Protein AF-A0A9N9HPM5-F1 (afdb_monomer_lite)

pLDDT: mean 76.27, std 15.27, range [35.72, 94.44]

Organism: NCBI:txid144530

Foldseek 3Di:
DDDPPPPQWDADPVRDIDGPVCVVVVVVVPPPDPVPDDDPDDDDDDPQVVDDPVSVVVVVVCVVDPVLCPDDDDDDDPDVPVQKDWDFDPDFAPWQPRDDDDFDADPVRHGDPQKDWDWAPTTSTTIMIGIDGHPDDDDDDPPPDPPDDD

Radius of gyration: 24.29 Å; chains: 1; bounding box: 48×62×65 Å

Secondary structure (DSSP, 8-state):
---TT-TTEEE-TTS-EEEGGGHHHHHTTS-SSGGG----------GGGGS-HHHHHHHHHHHH-GGG---------S-GGGSEEEEE-SS--S-S--------B-TT-PBPSSEEEEEEEEETTEEEEEEEETT----------SS---

Structure (mmCIF, N/CA/C/O backbone):
data_AF-A0A9N9HPM5-F1
#
_entry.id   AF-A0A9N9HPM5-F1
#
loop_
_atom_site.gr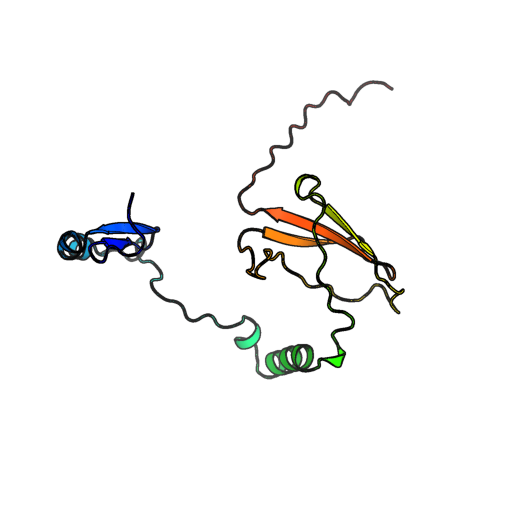oup_PDB
_atom_site.id
_atom_site.type_symbol
_atom_site.label_atom_id
_atom_site.label_alt_id
_atom_site.label_comp_id
_atom_site.label_asym_id
_atom_site.label_entity_id
_atom_site.label_seq_id
_atom_site.pdbx_PDB_ins_code
_atom_site.Cartn_x
_atom_site.Cartn_y
_atom_site.Cartn_z
_atom_site.occupancy
_atom_site.B_iso_or_equiv
_atom_site.auth_seq_id
_atom_site.auth_comp_id
_atom_site.auth_asym_id
_atom_site.auth_atom_id
_atom_site.pdbx_PDB_model_num
ATOM 1 N N . GLU A 1 1 ? 0.784 16.035 -32.872 1.00 49.12 1 GLU A N 1
ATOM 2 C CA . GLU A 1 1 ? -0.084 15.177 -32.039 1.00 49.12 1 GLU A CA 1
ATOM 3 C C . GLU A 1 1 ? 0.010 13.748 -32.533 1.00 49.12 1 GLU A C 1
ATOM 5 O O . GLU A 1 1 ? -0.306 13.498 -33.691 1.00 49.12 1 GLU A O 1
ATOM 10 N N . ILE A 1 2 ? 0.493 12.834 -31.693 1.00 50.97 2 ILE A N 1
ATOM 11 C CA . ILE A 1 2 ? 0.514 11.402 -32.005 1.00 50.97 2 ILE A CA 1
ATOM 12 C C . ILE A 1 2 ? -0.845 10.851 -31.591 1.00 50.97 2 ILE A C 1
ATOM 14 O O . ILE A 1 2 ? -1.247 10.991 -30.436 1.00 50.97 2 ILE A O 1
ATOM 18 N N . ARG A 1 3 ? -1.587 10.288 -32.545 1.00 49.53 3 ARG A N 1
ATOM 19 C CA . ARG A 1 3 ? -2.899 9.703 -32.263 1.00 49.53 3 ARG A CA 1
ATOM 20 C C . ARG A 1 3 ? -2.701 8.328 -31.611 1.00 49.53 3 ARG A C 1
ATOM 22 O O . ARG A 1 3 ? -1.862 7.571 -32.092 1.00 49.53 3 ARG A O 1
ATOM 29 N N . PRO A 1 4 ? -3.494 7.954 -30.592 1.00 48.44 4 PRO A N 1
ATOM 30 C CA . PRO A 1 4 ? -3.312 6.729 -29.795 1.00 48.44 4 PRO A CA 1
ATOM 31 C C . PRO A 1 4 ? -3.462 5.394 -30.563 1.00 48.44 4 PRO A C 1
ATOM 33 O O . PRO A 1 4 ? -3.369 4.328 -29.961 1.00 48.44 4 PRO A O 1
ATOM 36 N N . HIS A 1 5 ? -3.664 5.429 -31.884 1.00 54.94 5 HIS A N 1
ATOM 37 C CA . HIS A 1 5 ? -3.826 4.257 -32.752 1.00 54.94 5 HIS A CA 1
ATOM 38 C C . HIS A 1 5 ? -2.918 4.277 -33.992 1.00 54.94 5 HIS A C 1
ATOM 40 O O . HIS A 1 5 ? -3.135 3.496 -34.917 1.00 54.94 5 HIS A O 1
ATOM 46 N N . ASP A 1 6 ? -1.925 5.169 -34.050 1.00 65.94 6 ASP A N 1
ATOM 47 C CA . ASP A 1 6 ? -0.980 5.185 -35.165 1.00 65.94 6 ASP A CA 1
ATOM 48 C C . ASP A 1 6 ? 0.044 4.052 -35.010 1.00 65.94 6 ASP A C 1
ATOM 50 O O . ASP A 1 6 ? 1.014 4.154 -34.259 1.00 65.94 6 ASP A O 1
ATOM 54 N N . SER A 1 7 ? -0.178 2.953 -35.735 1.00 71.62 7 SER A N 1
ATOM 55 C CA . SER A 1 7 ? 0.713 1.790 -35.756 1.00 71.62 7 SER A CA 1
ATOM 56 C C . SER A 1 7 ? 2.076 2.074 -36.388 1.00 71.62 7 SER A C 1
ATOM 58 O O . SER A 1 7 ? 2.876 1.156 -36.496 1.00 71.62 7 SER A O 1
ATOM 60 N N . SER A 1 8 ? 2.345 3.300 -36.847 1.00 81.06 8 SER A N 1
ATOM 61 C CA . SER A 1 8 ? 3.633 3.700 -37.428 1.00 81.06 8 SER A CA 1
ATOM 62 C C . SER A 1 8 ? 4.684 4.044 -36.366 1.00 81.06 8 SER A C 1
ATOM 64 O O . SER A 1 8 ? 5.864 4.181 -36.703 1.00 81.06 8 SER A O 1
ATOM 66 N N . TYR A 1 9 ? 4.278 4.150 -35.095 1.00 80.25 9 TYR A N 1
ATOM 67 C CA . TYR A 1 9 ? 5.126 4.531 -33.967 1.00 80.25 9 TYR A CA 1
ATOM 68 C C . TYR A 1 9 ? 5.069 3.494 -32.836 1.00 80.25 9 TYR A C 1
ATOM 70 O O . TYR A 1 9 ? 4.030 2.899 -32.559 1.00 80.25 9 TYR A O 1
ATOM 78 N N . LEU A 1 10 ? 6.196 3.307 -32.151 1.00 80.19 10 LEU A N 1
ATOM 79 C CA . LEU A 1 10 ? 6.312 2.585 -30.884 1.00 80.19 10 LEU A CA 1
ATOM 80 C C . LEU A 1 10 ? 6.773 3.542 -29.784 1.00 80.19 10 LEU A C 1
ATOM 82 O O . LEU A 1 10 ? 7.289 4.620 -30.068 1.00 80.19 10 LEU A O 1
ATOM 86 N N . LEU A 1 11 ? 6.618 3.133 -28.527 1.00 77.12 11 LEU A N 1
ATOM 87 C CA . LEU A 1 11 ? 7.185 3.846 -27.386 1.00 77.12 11 LEU A CA 1
ATOM 88 C C . LEU A 1 11 ? 8.524 3.223 -26.987 1.00 77.12 11 LEU A C 1
ATOM 90 O O . LEU A 1 11 ? 8.654 2.000 -26.892 1.00 77.12 11 LEU A O 1
ATOM 94 N N . THR A 1 12 ? 9.514 4.072 -26.750 1.00 73.12 12 THR A N 1
ATOM 95 C CA . THR A 1 12 ? 10.801 3.715 -26.159 1.00 73.12 12 THR A CA 1
ATOM 96 C C . THR A 1 12 ? 10.663 3.525 -24.646 1.00 73.12 12 THR A C 1
ATOM 98 O O . THR A 1 12 ? 9.640 3.840 -24.037 1.00 73.12 12 THR A O 1
ATOM 101 N N . MET A 1 13 ? 11.712 3.000 -24.008 1.00 69.19 13 MET A N 1
ATOM 102 C CA . MET A 1 13 ? 11.720 2.702 -22.568 1.00 69.19 13 MET A CA 1
ATOM 103 C C . MET A 1 13 ? 11.587 3.941 -21.663 1.00 69.19 13 MET A C 1
ATOM 105 O O . MET A 1 13 ? 11.193 3.809 -20.508 1.00 69.19 13 MET A O 1
ATOM 109 N N . ASP A 1 14 ? 11.923 5.125 -22.168 1.00 71.19 14 ASP A N 1
ATOM 110 C CA . ASP A 1 14 ? 11.741 6.441 -21.541 1.00 71.19 14 ASP A CA 1
ATOM 111 C C . ASP A 1 14 ? 10.411 7.119 -21.929 1.00 71.19 14 ASP A C 1
ATOM 113 O O . ASP A 1 14 ? 10.166 8.262 -21.555 1.00 71.19 14 ASP A O 1
ATOM 117 N N . GLY A 1 15 ? 9.533 6.414 -22.653 1.00 72.75 15 GLY A N 1
ATOM 118 C CA . GLY A 1 15 ? 8.219 6.912 -23.066 1.00 72.75 15 GLY A CA 1
ATOM 119 C C . GLY A 1 15 ? 8.240 7.819 -24.300 1.00 72.75 15 GLY A C 1
ATOM 120 O O . GLY A 1 15 ? 7.202 8.368 -24.666 1.00 72.75 15 GLY A O 1
ATOM 121 N N . GLY A 1 16 ? 9.393 7.970 -24.956 1.00 80.38 16 GLY A N 1
ATOM 122 C CA . GLY A 1 16 ? 9.529 8.708 -26.208 1.00 80.38 16 GLY A CA 1
ATOM 123 C C . GLY A 1 16 ? 8.958 7.938 -27.409 1.00 80.38 16 GLY A C 1
ATOM 124 O O . GLY A 1 16 ? 9.013 6.711 -27.453 1.00 80.38 16 GLY A O 1
ATOM 125 N N . PRO A 1 17 ? 8.394 8.613 -28.418 1.00 82.25 17 PRO A N 1
ATOM 126 C CA . PRO A 1 17 ? 7.926 7.946 -29.626 1.00 82.25 17 PRO A CA 1
ATOM 127 C C . PRO A 1 17 ? 9.091 7.635 -30.579 1.00 82.25 17 PRO A C 1
ATOM 129 O O . PRO A 1 17 ? 9.939 8.488 -30.840 1.00 82.25 17 PRO A O 1
ATOM 132 N N . ILE A 1 18 ? 9.100 6.438 -31.164 1.00 81.50 18 ILE A N 1
ATOM 133 C CA . ILE A 1 18 ? 10.006 6.043 -32.246 1.00 81.50 18 ILE A CA 1
ATOM 134 C C . ILE A 1 18 ? 9.219 5.512 -33.442 1.00 81.50 18 ILE A C 1
ATOM 136 O O . ILE A 1 18 ? 8.386 4.619 -33.314 1.00 81.50 18 ILE A O 1
ATOM 140 N N . GLU A 1 19 ? 9.503 6.038 -34.630 1.00 86.69 19 GLU A N 1
ATOM 141 C CA . GLU A 1 19 ? 8.944 5.512 -35.876 1.00 86.69 19 GLU A CA 1
ATOM 142 C C . GLU A 1 19 ? 9.465 4.105 -36.162 1.00 86.69 19 GLU A C 1
ATOM 144 O O . GLU A 1 19 ? 10.669 3.846 -36.063 1.00 86.69 19 GLU A O 1
ATOM 149 N N . ILE A 1 20 ? 8.587 3.211 -36.621 1.00 84.31 20 ILE A N 1
ATOM 150 C CA . ILE A 1 20 ? 8.949 1.823 -36.945 1.00 84.31 20 ILE A CA 1
ATOM 151 C C . ILE A 1 20 ? 10.115 1.754 -37.937 1.00 84.31 20 ILE A C 1
ATOM 153 O O . ILE A 1 20 ? 11.018 0.929 -37.788 1.00 84.31 20 ILE A O 1
ATOM 157 N N . ILE A 1 21 ? 10.156 2.662 -38.915 1.00 86.00 21 ILE A N 1
ATOM 158 C CA . ILE A 1 21 ? 11.231 2.718 -39.916 1.00 86.00 21 ILE A CA 1
ATOM 159 C C . ILE A 1 21 ? 12.605 3.064 -39.319 1.00 86.00 21 ILE A C 1
ATOM 161 O O . ILE A 1 21 ? 13.632 2.780 -39.936 1.00 86.00 21 ILE A O 1
ATOM 165 N N . GLN A 1 22 ? 12.649 3.660 -38.123 1.00 84.12 22 GLN A N 1
ATOM 166 C CA . GLN A 1 22 ? 13.889 3.990 -37.419 1.00 84.12 22 GLN A CA 1
ATOM 167 C C . GLN A 1 22 ? 14.341 2.870 -36.470 1.00 84.12 22 GLN A C 1
ATOM 169 O O . GLN A 1 22 ? 15.490 2.903 -36.026 1.00 84.12 22 GLN A O 1
ATOM 174 N N . ILE A 1 23 ? 13.515 1.842 -36.214 1.00 82.31 23 ILE A N 1
ATOM 175 C CA . ILE A 1 23 ? 13.870 0.704 -35.344 1.00 82.31 23 ILE A CA 1
ATOM 176 C C . ILE A 1 23 ? 15.186 0.038 -35.766 1.00 82.31 23 ILE A C 1
ATOM 178 O O . ILE A 1 23 ? 16.030 -0.163 -34.896 1.00 82.31 23 ILE A O 1
ATOM 182 N N . PRO A 1 24 ? 15.453 -0.262 -37.055 1.00 83.19 24 PRO A N 1
ATOM 183 C CA . PRO A 1 24 ? 16.717 -0.890 -37.440 1.00 83.19 24 PRO A CA 1
ATOM 184 C C . PRO A 1 24 ? 17.945 -0.026 -37.139 1.00 83.19 24 PRO A C 1
ATOM 186 O O . PRO A 1 24 ? 19.033 -0.561 -36.940 1.00 83.19 24 PRO A O 1
ATOM 189 N N . LYS A 1 25 ? 17.798 1.306 -37.121 1.00 82.69 25 LYS A N 1
ATOM 190 C CA . LYS A 1 25 ? 18.876 2.212 -36.709 1.00 82.69 25 LYS A CA 1
ATOM 191 C C . LYS A 1 25 ? 19.005 2.223 -35.194 1.00 82.69 25 LYS A C 1
ATOM 193 O O . LYS A 1 25 ? 20.108 2.054 -34.702 1.00 82.69 25 LYS A O 1
ATOM 198 N N . TRP A 1 26 ? 17.895 2.348 -34.474 1.00 75.94 26 TRP A N 1
ATOM 199 C CA . TRP A 1 26 ? 17.867 2.308 -33.013 1.00 75.94 26 TRP A CA 1
ATOM 200 C C . TRP A 1 26 ? 18.441 1.005 -32.446 1.00 75.94 26 TRP A C 1
ATOM 202 O O . TRP A 1 26 ? 19.239 1.047 -31.518 1.00 75.94 26 TRP A O 1
ATOM 212 N N . LEU A 1 27 ? 18.147 -0.142 -33.067 1.00 74.31 27 LEU A N 1
ATOM 213 C CA . LEU A 1 27 ? 18.660 -1.442 -32.634 1.00 74.31 27 LEU A CA 1
ATOM 214 C C . LEU A 1 27 ? 20.195 -1.537 -32.740 1.00 74.31 27 LEU A C 1
ATOM 216 O O . LEU A 1 27 ? 20.829 -2.256 -31.974 1.00 74.31 27 LEU A O 1
ATOM 220 N N . LYS A 1 28 ? 20.817 -0.783 -33.658 1.00 73.00 28 LYS A N 1
ATOM 221 C CA . LYS A 1 28 ? 22.286 -0.689 -33.758 1.00 73.00 28 LYS A CA 1
ATOM 222 C C . LYS A 1 28 ? 22.914 0.111 -32.616 1.00 73.00 28 LYS A C 1
ATOM 224 O O . LYS A 1 28 ? 24.117 0.006 -32.413 1.00 73.00 28 LYS A O 1
ATOM 229 N N . PHE A 1 29 ? 22.107 0.889 -31.899 1.00 67.94 29 PHE A N 1
ATOM 230 C CA . PHE A 1 29 ? 22.485 1.620 -30.694 1.00 67.94 29 PHE A CA 1
ATOM 231 C C . PHE A 1 29 ? 21.980 0.924 -29.425 1.00 67.94 29 PHE A C 1
ATOM 233 O O . PHE A 1 29 ? 21.953 1.552 -28.369 1.00 67.94 29 PHE A O 1
ATOM 240 N N . VAL A 1 30 ? 21.573 -0.357 -29.502 1.00 66.62 30 VAL A N 1
ATOM 241 C CA . VAL A 1 30 ? 21.336 -1.145 -28.287 1.00 66.62 30 VAL A CA 1
ATOM 242 C C . VAL A 1 30 ? 22.616 -1.091 -27.458 1.00 66.62 30 VAL A C 1
ATOM 244 O O . VAL A 1 30 ? 23.689 -1.385 -27.996 1.00 66.62 30 VAL A O 1
ATOM 247 N N . PRO A 1 31 ? 22.518 -0.698 -26.181 1.00 63.91 31 PRO A N 1
ATOM 248 C CA . PRO A 1 31 ? 23.688 -0.456 -25.370 1.00 63.91 31 PRO A CA 1
ATOM 249 C C . PRO A 1 31 ? 24.666 -1.623 -25.327 1.00 63.91 31 PRO A C 1
ATOM 251 O O . PRO A 1 31 ? 24.325 -2.725 -24.893 1.00 63.91 31 PRO A O 1
ATOM 254 N N . LEU A 1 32 ? 25.904 -1.362 -25.745 1.00 65.62 32 LEU A N 1
ATOM 255 C CA . LEU A 1 32 ? 27.005 -2.323 -25.653 1.00 65.62 32 LEU A CA 1
ATOM 256 C C . LEU A 1 32 ? 27.564 -2.417 -24.226 1.00 65.62 32 LEU A C 1
ATOM 258 O O . LEU A 1 32 ? 28.252 -3.383 -23.904 1.00 65.62 32 LEU A O 1
ATOM 262 N N . PHE A 1 33 ? 27.263 -1.429 -23.378 1.00 66.69 33 PHE A N 1
ATOM 263 C CA . PHE A 1 33 ? 27.747 -1.334 -22.006 1.00 66.69 33 PHE A CA 1
ATOM 264 C C . PHE A 1 33 ? 26.631 -1.633 -21.002 1.00 66.69 33 PHE A C 1
ATOM 266 O O . PHE A 1 33 ? 25.517 -1.123 -21.114 1.00 66.69 33 PHE A O 1
ATOM 273 N N . GLU A 1 34 ? 26.950 -2.429 -19.980 1.00 72.81 34 GLU A N 1
ATOM 274 C CA . GLU A 1 34 ? 26.004 -2.853 -18.935 1.00 72.81 34 GLU A CA 1
ATOM 275 C C . GLU A 1 34 ? 25.384 -1.672 -18.168 1.00 72.81 34 GLU A C 1
ATOM 277 O O . GLU A 1 34 ? 24.234 -1.742 -17.740 1.00 72.81 34 GLU A O 1
ATOM 282 N N . SER A 1 35 ? 26.105 -0.551 -18.049 1.00 73.31 35 SER A N 1
ATOM 283 C CA . SER A 1 35 ? 25.654 0.679 -17.374 1.00 73.31 35 SER A CA 1
ATOM 284 C C . SER A 1 35 ? 24.439 1.351 -18.018 1.00 73.31 35 SER A C 1
ATOM 286 O O . SER A 1 35 ? 23.820 2.229 -17.423 1.00 73.31 35 SER A O 1
ATOM 288 N N . GLU A 1 36 ? 24.107 0.968 -19.244 1.00 73.50 36 GLU A N 1
ATOM 289 C CA . GLU A 1 36 ? 23.007 1.520 -20.032 1.00 73.50 36 GLU A CA 1
ATOM 290 C C . GLU A 1 36 ? 21.834 0.528 -20.156 1.00 73.50 36 GLU A C 1
ATOM 292 O O . GLU A 1 36 ? 20.809 0.836 -20.774 1.00 73.50 36 GLU A O 1
ATOM 297 N N . TRP A 1 37 ? 21.957 -0.668 -19.565 1.00 79.75 37 TRP A N 1
ATOM 298 C CA . TRP A 1 37 ? 20.902 -1.676 -19.581 1.00 79.75 37 TRP A CA 1
ATOM 299 C C . TRP A 1 37 ? 19.704 -1.223 -18.749 1.00 79.75 37 TRP A C 1
ATOM 301 O O . TRP A 1 37 ? 19.831 -0.664 -17.659 1.00 79.75 37 TRP A O 1
ATOM 311 N N . ARG A 1 38 ? 18.501 -1.488 -19.266 1.00 72.88 38 ARG A N 1
ATOM 312 C CA . ARG A 1 38 ? 17.237 -1.145 -18.606 1.00 72.88 38 ARG A CA 1
ATOM 313 C C . ARG A 1 38 ? 16.343 -2.367 -18.475 1.00 72.88 38 ARG A C 1
ATOM 315 O O . ARG A 1 38 ? 16.348 -3.258 -19.321 1.00 72.88 38 ARG A O 1
ATOM 322 N N . VAL A 1 39 ? 15.534 -2.388 -17.419 1.00 75.75 39 VAL A N 1
ATOM 323 C CA . VAL A 1 39 ? 14.530 -3.435 -17.203 1.00 75.75 39 VAL A CA 1
ATOM 324 C C . VAL A 1 39 ? 13.409 -3.269 -18.227 1.00 75.75 39 VAL A C 1
ATOM 326 O O . VAL A 1 39 ? 12.599 -2.357 -18.113 1.00 75.75 39 VAL A O 1
ATOM 329 N N . ILE A 1 40 ? 13.349 -4.167 -19.210 1.00 73.81 40 ILE A N 1
ATOM 330 C CA . ILE A 1 40 ? 12.315 -4.169 -20.262 1.00 73.81 40 ILE A CA 1
ATOM 331 C C . ILE A 1 40 ? 11.044 -4.934 -19.867 1.00 73.81 40 ILE A C 1
ATOM 333 O O . ILE A 1 40 ? 9.987 -4.756 -20.464 1.00 73.81 40 ILE A O 1
ATOM 337 N N . LYS A 1 41 ? 11.140 -5.810 -18.860 1.00 76.12 41 LYS A N 1
ATOM 338 C CA . LYS A 1 41 ? 10.027 -6.603 -18.329 1.00 76.12 41 LYS A CA 1
ATOM 339 C C . LYS A 1 41 ? 10.350 -7.047 -16.906 1.00 76.12 41 LYS A C 1
ATOM 341 O O . LYS A 1 41 ? 11.477 -7.448 -16.632 1.00 76.12 41 LYS A O 1
ATOM 346 N N . ARG A 1 42 ? 9.357 -7.024 -16.015 1.00 78.94 42 ARG A N 1
ATOM 347 C CA . ARG A 1 42 ? 9.475 -7.551 -14.648 1.00 78.94 42 ARG A CA 1
ATOM 348 C C . ARG A 1 42 ? 8.297 -8.451 -14.301 1.00 78.94 42 ARG A C 1
ATOM 350 O O . ARG A 1 42 ? 7.175 -8.184 -14.725 1.00 78.94 42 ARG A O 1
ATOM 357 N N . VAL A 1 43 ? 8.558 -9.484 -13.507 1.00 84.38 43 VAL A N 1
ATOM 358 C CA . VAL A 1 43 ? 7.520 -10.216 -12.772 1.00 84.38 43 VAL A CA 1
ATOM 359 C C . VAL A 1 43 ? 7.454 -9.598 -11.382 1.00 84.38 43 VAL A C 1
ATOM 361 O O . VAL A 1 43 ? 8.485 -9.426 -10.736 1.00 84.38 43 VAL A O 1
ATOM 364 N N . VAL A 1 44 ? 6.259 -9.203 -10.948 1.00 84.19 44 VAL A N 1
ATOM 365 C CA . VAL A 1 44 ? 6.062 -8.606 -9.625 1.00 84.19 44 VAL A CA 1
ATOM 366 C C . VAL A 1 44 ? 5.709 -9.717 -8.647 1.00 84.19 44 VAL A C 1
ATOM 368 O O . VAL A 1 44 ? 4.644 -10.321 -8.751 1.00 84.19 44 VAL A O 1
ATOM 371 N N . THR A 1 45 ? 6.604 -9.966 -7.697 1.00 86.31 45 THR A N 1
ATOM 372 C CA . THR A 1 45 ? 6.380 -10.895 -6.588 1.00 86.31 45 THR A CA 1
ATOM 373 C C . THR A 1 45 ? 6.142 -10.080 -5.317 1.00 86.31 45 THR A C 1
ATOM 375 O O . THR A 1 45 ? 6.974 -9.229 -4.995 1.00 86.31 45 THR A O 1
ATOM 378 N N . PRO A 1 46 ? 5.033 -10.297 -4.585 1.00 83.38 46 PRO A N 1
ATOM 379 C CA . PRO A 1 46 ? 4.820 -9.655 -3.295 1.00 83.38 46 PRO A CA 1
ATOM 380 C C . PRO A 1 46 ? 5.986 -9.942 -2.354 1.00 83.38 46 PRO A C 1
ATOM 382 O O . PRO A 1 46 ? 6.435 -11.083 -2.271 1.00 83.38 46 PRO A O 1
ATOM 385 N N . LEU A 1 47 ? 6.447 -8.930 -1.618 1.00 84.81 47 LEU A N 1
ATOM 386 C CA . LEU A 1 47 ? 7.650 -9.059 -0.795 1.00 84.81 47 LEU A CA 1
ATOM 387 C C . LEU A 1 47 ? 7.560 -10.239 0.180 1.00 84.81 47 LEU A C 1
ATOM 389 O O . LEU A 1 47 ? 8.514 -10.989 0.313 1.00 84.81 47 LEU A O 1
ATOM 393 N N . TYR A 1 48 ? 6.397 -10.476 0.792 1.00 86.81 48 TYR A N 1
ATOM 394 C CA . TYR A 1 48 ? 6.239 -11.573 1.747 1.00 86.81 48 TYR A CA 1
ATOM 395 C C . TYR A 1 48 ? 6.525 -12.959 1.146 1.00 86.81 48 TYR A C 1
ATOM 397 O O . TYR A 1 48 ? 6.946 -13.846 1.873 1.00 86.81 48 TYR A O 1
ATOM 405 N N . LYS A 1 49 ? 6.372 -13.149 -0.173 1.00 91.19 49 LYS A N 1
ATOM 406 C CA . LYS A 1 49 ? 6.625 -14.430 -0.854 1.00 91.19 49 LYS A CA 1
ATOM 407 C C . LYS A 1 49 ? 8.105 -14.822 -0.928 1.00 91.19 49 LYS A C 1
ATOM 409 O O . LYS A 1 49 ? 8.392 -15.946 -1.328 1.00 91.19 49 LYS A O 1
ATOM 414 N N . ILE A 1 50 ? 9.031 -13.929 -0.566 1.00 94.44 50 ILE A N 1
ATOM 415 C CA . ILE A 1 50 ? 10.468 -14.254 -0.473 1.00 94.44 50 ILE A CA 1
ATOM 416 C C . ILE A 1 50 ? 10.879 -14.722 0.929 1.00 94.44 50 ILE A C 1
ATOM 418 O O . ILE A 1 50 ? 12.001 -15.189 1.103 1.00 94.44 50 ILE A O 1
ATOM 422 N N . LEU A 1 51 ? 10.001 -14.552 1.924 1.00 93.94 51 LEU A N 1
ATOM 423 C CA . LEU A 1 51 ? 10.249 -14.947 3.310 1.00 93.94 51 LEU A CA 1
ATOM 424 C C . LEU A 1 51 ? 10.222 -16.472 3.462 1.00 93.94 51 LEU A C 1
ATOM 426 O O . LEU A 1 51 ? 9.885 -17.192 2.521 1.00 93.94 51 LEU A O 1
ATOM 430 N N . ASP A 1 52 ? 10.558 -16.986 4.643 1.00 94.06 52 ASP A N 1
ATOM 431 C CA . ASP A 1 52 ? 10.416 -18.420 4.893 1.00 94.06 52 ASP A CA 1
ATOM 432 C C . ASP A 1 52 ? 8.936 -18.863 4.851 1.00 94.06 52 ASP A C 1
ATOM 434 O O . ASP A 1 52 ? 8.004 -18.055 4.917 1.00 94.06 52 ASP A O 1
ATOM 438 N N . ILE A 1 53 ? 8.702 -20.169 4.712 1.00 94.25 53 ILE A N 1
ATOM 439 C CA . ILE A 1 53 ? 7.342 -20.699 4.555 1.00 94.25 53 ILE A CA 1
ATOM 440 C C . ILE A 1 53 ? 6.448 -20.411 5.771 1.00 94.25 53 ILE A C 1
ATOM 442 O O . ILE A 1 53 ? 5.240 -20.245 5.614 1.00 94.25 53 ILE A O 1
ATOM 446 N N . ASN A 1 54 ? 7.021 -20.311 6.972 1.00 92.44 54 ASN A N 1
ATOM 447 C CA . ASN A 1 54 ? 6.260 -20.082 8.198 1.00 92.44 54 ASN 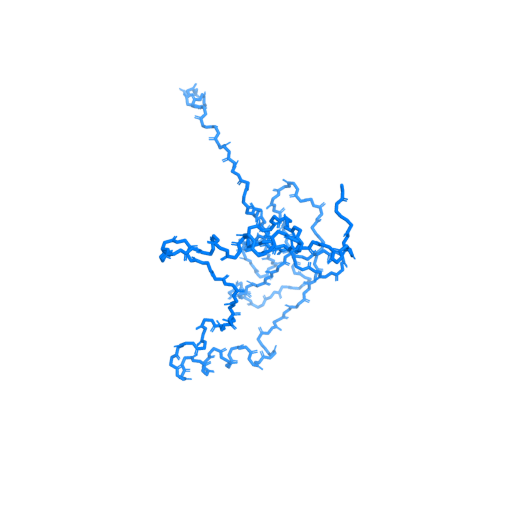A CA 1
ATOM 448 C C . ASN A 1 54 ? 5.782 -18.626 8.274 1.00 92.44 54 ASN A C 1
ATOM 450 O O . ASN A 1 54 ? 4.600 -18.378 8.499 1.00 92.44 54 ASN A O 1
ATOM 454 N N . GLN A 1 55 ? 6.668 -17.671 7.993 1.00 86.88 55 GLN A N 1
ATOM 455 C CA . GLN A 1 55 ? 6.369 -16.244 7.896 1.00 86.88 55 GLN A CA 1
ATOM 456 C C . GLN A 1 55 ? 5.372 -15.967 6.772 1.00 86.88 55 GLN A C 1
ATOM 458 O O . GLN A 1 55 ? 4.420 -15.209 6.958 1.00 86.88 55 GLN A O 1
ATOM 463 N N . GLN A 1 56 ? 5.539 -16.626 5.621 1.00 92.56 56 GLN A N 1
ATOM 464 C CA . GLN A 1 56 ? 4.559 -16.569 4.538 1.00 92.56 56 GLN A CA 1
ATOM 465 C C . GLN A 1 56 ? 3.173 -17.007 5.013 1.00 92.56 56 GLN A C 1
ATOM 467 O O . GLN A 1 56 ? 2.203 -16.286 4.794 1.00 92.56 56 GLN A O 1
ATOM 472 N N . GLN A 1 57 ? 3.077 -18.151 5.692 1.00 89.69 57 GLN A N 1
ATOM 473 C CA . GLN A 1 57 ? 1.810 -18.682 6.194 1.00 89.69 57 GLN A CA 1
ATOM 474 C C . GLN A 1 57 ? 1.178 -17.802 7.276 1.00 89.69 57 GLN A C 1
ATOM 476 O O . GLN A 1 57 ? -0.044 -17.687 7.323 1.00 89.69 57 GLN A O 1
ATOM 481 N N . GLU A 1 58 ? 1.967 -17.189 8.157 1.00 85.38 58 GLU A N 1
ATOM 482 C CA . GLU A 1 58 ? 1.454 -16.235 9.147 1.00 85.38 58 GLU A CA 1
ATOM 483 C C . GLU A 1 58 ? 0.855 -15.001 8.475 1.00 85.38 58 GLU A C 1
ATOM 485 O O . GLU A 1 58 ? -0.269 -14.605 8.788 1.00 85.38 58 GLU A O 1
ATOM 490 N N . ILE A 1 59 ? 1.563 -14.443 7.496 1.00 83.06 59 ILE A N 1
ATOM 491 C CA . ILE A 1 59 ? 1.102 -13.288 6.729 1.00 83.06 59 ILE A CA 1
ATOM 492 C C . ILE A 1 59 ? -0.150 -13.645 5.915 1.00 83.06 59 ILE A C 1
ATOM 494 O O . ILE A 1 59 ? -1.135 -12.910 5.929 1.00 83.06 59 ILE A O 1
ATOM 498 N N . GLU A 1 60 ? -0.172 -14.808 5.266 1.00 87.06 60 GLU A N 1
ATOM 499 C CA . GLU A 1 60 ? -1.354 -15.300 4.555 1.00 87.06 60 GLU A CA 1
ATOM 500 C C . GLU A 1 60 ? -2.539 -15.515 5.492 1.00 87.06 60 GLU A C 1
ATOM 502 O O . GLU A 1 60 ? -3.660 -15.161 5.136 1.00 87.06 60 GLU A O 1
ATOM 507 N N . LYS A 1 61 ? -2.318 -16.017 6.713 1.00 82.12 61 LYS A N 1
ATOM 508 C CA . LYS A 1 61 ? -3.375 -16.139 7.725 1.00 82.12 61 LYS A CA 1
ATOM 509 C C . LYS A 1 61 ? -3.978 -14.780 8.080 1.00 82.12 61 LYS A C 1
ATOM 511 O O . LYS A 1 61 ? -5.204 -14.695 8.144 1.00 82.12 61 LYS A O 1
ATOM 516 N N . LEU A 1 62 ? -3.156 -13.738 8.242 1.00 77.06 62 LEU A N 1
ATOM 517 C CA . LEU A 1 62 ? -3.625 -12.366 8.484 1.00 77.06 62 LEU A CA 1
ATOM 518 C C . LEU A 1 62 ? -4.491 -11.840 7.329 1.00 77.06 62 LEU A C 1
ATOM 520 O O . LEU A 1 62 ? -5.495 -11.179 7.579 1.00 77.06 62 LEU A O 1
ATOM 524 N N . PHE A 1 63 ? -4.143 -12.168 6.081 1.00 72.38 63 PHE A N 1
ATOM 525 C CA . PHE A 1 63 ? -4.901 -11.744 4.898 1.00 72.38 63 PHE A CA 1
ATOM 526 C C . PHE A 1 63 ? -6.112 -12.636 4.562 1.00 72.38 63 PHE A C 1
ATOM 528 O O . PHE A 1 63 ? -7.045 -12.178 3.909 1.00 72.38 63 PHE A O 1
ATOM 535 N N . SER A 1 64 ? -6.114 -13.903 4.990 1.00 70.12 64 SER A N 1
ATOM 536 C CA . SER A 1 64 ? -7.129 -14.908 4.618 1.00 70.12 64 SER A CA 1
ATOM 537 C C . SER A 1 64 ? -8.447 -14.806 5.390 1.00 70.12 64 SER A C 1
ATOM 539 O O . SER A 1 64 ? -9.459 -15.348 4.950 1.00 70.12 64 SER A O 1
ATOM 541 N N . LYS A 1 65 ? -8.464 -14.120 6.536 1.00 61.09 65 LYS A N 1
ATOM 542 C CA . LYS A 1 65 ? -9.664 -13.983 7.366 1.00 61.09 65 LYS A CA 1
ATOM 543 C C . LYS A 1 65 ? -10.325 -12.625 7.138 1.00 61.09 65 LYS A C 1
ATOM 545 O O . LYS A 1 65 ? -9.839 -11.602 7.613 1.00 61.09 65 LYS A O 1
ATOM 550 N N . GLN A 1 66 ? -11.485 -12.634 6.477 1.00 56.38 66 GLN A N 1
ATOM 551 C CA . GLN A 1 66 ? -12.378 -11.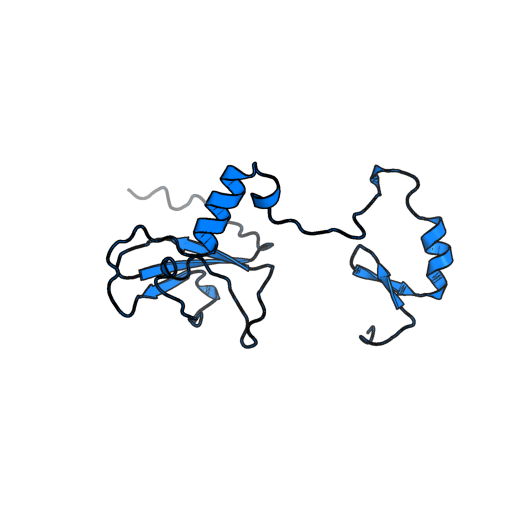466 6.390 1.00 56.38 66 GLN A CA 1
ATOM 552 C C . GLN A 1 66 ? -12.821 -10.957 7.773 1.00 56.38 66 GLN A C 1
ATOM 554 O O . GLN A 1 66 ? -13.084 -9.767 7.916 1.00 56.38 66 GLN A O 1
ATOM 559 N N . ASP A 1 67 ? -12.783 -11.807 8.805 1.00 57.97 67 ASP A N 1
ATOM 560 C CA . ASP A 1 67 ? -13.097 -11.464 10.202 1.00 57.97 67 ASP A CA 1
ATOM 561 C C . ASP A 1 67 ? -12.155 -10.411 10.830 1.00 57.97 67 ASP A C 1
ATOM 563 O O . ASP A 1 67 ? -12.396 -9.943 11.944 1.00 57.97 67 ASP A O 1
ATOM 567 N N . HIS A 1 68 ? -11.067 -10.035 10.149 1.00 64.62 68 HIS A N 1
ATOM 568 C CA . HIS A 1 68 ? -10.151 -8.975 10.585 1.00 64.62 68 HIS A CA 1
ATOM 569 C C . HIS A 1 68 ? -10.474 -7.599 9.989 1.00 64.62 68 HIS A C 1
ATOM 571 O O . HIS A 1 68 ? -9.931 -6.593 10.451 1.00 64.62 68 HIS A O 1
ATOM 577 N N . ILE A 1 69 ? -11.366 -7.531 8.995 1.00 66.25 69 ILE A N 1
ATOM 578 C CA . ILE A 1 69 ? -11.809 -6.272 8.396 1.00 66.25 69 ILE A CA 1
ATOM 579 C C . ILE A 1 69 ? -13.031 -5.786 9.167 1.00 66.25 69 ILE A C 1
ATOM 581 O O . ILE A 1 69 ? -14.154 -6.232 8.955 1.00 66.25 69 ILE A O 1
ATOM 585 N N . LEU A 1 70 ? -12.796 -4.855 10.089 1.00 72.56 70 LEU A N 1
ATOM 586 C CA . LEU A 1 70 ? -13.850 -4.305 10.939 1.00 72.56 70 LEU A CA 1
ATOM 587 C C . LEU A 1 70 ? -14.804 -3.375 10.176 1.00 72.56 70 LEU A C 1
ATOM 589 O O . LEU A 1 70 ? -15.983 -3.293 10.511 1.00 72.56 70 LEU A O 1
ATOM 593 N N . MET A 1 71 ? -14.288 -2.641 9.187 1.00 73.06 71 MET A N 1
ATOM 594 C CA . MET A 1 71 ? -15.041 -1.644 8.430 1.00 73.06 71 MET A CA 1
ATOM 595 C C . MET A 1 71 ? -14.397 -1.406 7.061 1.00 73.06 71 MET A C 1
ATOM 597 O O . MET A 1 71 ? -13.179 -1.273 6.957 1.00 73.06 71 MET A O 1
ATOM 601 N N . THR A 1 72 ? -15.228 -1.285 6.028 1.00 79.75 72 THR A N 1
ATOM 602 C CA . THR A 1 72 ? -14.855 -0.781 4.700 1.00 79.75 72 THR A CA 1
ATOM 603 C C . THR A 1 72 ? -15.779 0.371 4.351 1.00 79.75 72 THR A C 1
ATOM 605 O O . THR A 1 72 ? -16.997 0.215 4.433 1.00 79.75 72 THR A O 1
ATOM 608 N N . ASN A 1 73 ? -15.224 1.512 3.958 1.00 80.19 73 ASN A N 1
ATOM 609 C CA . ASN A 1 73 ? -16.014 2.637 3.481 1.00 80.19 73 ASN A CA 1
ATOM 610 C C . ASN A 1 73 ? -15.222 3.429 2.436 1.00 80.19 73 ASN A C 1
ATOM 612 O O . ASN A 1 73 ? -13.991 3.447 2.478 1.00 80.19 73 ASN A O 1
ATOM 616 N N . THR A 1 74 ? -15.936 4.104 1.541 1.00 84.00 74 THR A N 1
ATOM 617 C CA . THR A 1 74 ? -15.368 5.092 0.623 1.00 84.00 74 THR A CA 1
ATOM 618 C C . THR A 1 74 ? -15.882 6.453 1.054 1.00 84.00 74 THR A C 1
ATOM 620 O O . THR A 1 74 ? -17.083 6.637 1.229 1.00 84.00 74 THR A O 1
ATOM 623 N N . THR A 1 75 ? -14.976 7.408 1.238 1.00 84.75 75 THR A N 1
ATOM 624 C CA . THR A 1 75 ? -15.334 8.778 1.608 1.00 84.75 75 THR A CA 1
ATOM 625 C C . THR A 1 75 ? -14.834 9.742 0.544 1.00 84.75 75 THR A C 1
ATOM 627 O O . THR A 1 75 ? -13.790 9.508 -0.065 1.00 84.75 75 THR A O 1
ATOM 630 N N . THR A 1 76 ? -15.587 10.812 0.304 1.00 86.44 76 THR A N 1
ATOM 631 C CA . THR A 1 76 ? -15.174 11.853 -0.643 1.00 86.44 76 THR A CA 1
ATOM 632 C C . THR A 1 76 ? -14.245 12.837 0.058 1.00 86.44 76 THR A C 1
ATOM 634 O O . THR A 1 76 ? -14.553 13.314 1.155 1.00 86.44 76 THR A O 1
ATOM 637 N N . ILE A 1 77 ? -13.126 13.156 -0.593 1.00 79.12 77 ILE A N 1
ATOM 638 C CA . ILE A 1 77 ? -12.233 14.232 -0.162 1.00 79.12 77 ILE A CA 1
ATOM 639 C C . ILE A 1 77 ? -12.875 15.554 -0.573 1.00 79.12 77 ILE A C 1
ATOM 641 O O . ILE A 1 77 ? -13.003 15.839 -1.760 1.00 79.12 77 ILE A O 1
ATOM 645 N N . LEU A 1 78 ? -13.342 16.324 0.412 1.00 73.94 78 LEU A N 1
ATOM 646 C CA . LEU A 1 78 ? -14.099 17.558 0.172 1.00 73.94 78 LEU A CA 1
ATOM 647 C C . LEU A 1 78 ? -13.202 18.739 -0.221 1.00 73.94 78 LEU A C 1
ATOM 649 O O . LEU A 1 78 ? -13.632 19.590 -0.992 1.00 73.94 78 LEU A O 1
ATOM 653 N N . ASP A 1 79 ? -11.969 18.783 0.289 1.00 71.94 79 ASP A N 1
ATOM 654 C CA . ASP A 1 79 ? -11.014 19.856 0.010 1.00 71.94 79 ASP A CA 1
ATOM 655 C C . ASP A 1 79 ? -9.597 19.294 -0.133 1.00 71.94 79 ASP A C 1
ATOM 657 O O . ASP A 1 79 ? -8.879 19.115 0.851 1.00 71.94 79 ASP A O 1
ATOM 661 N N . PHE A 1 80 ? -9.194 19.017 -1.375 1.00 70.94 80 PHE A N 1
ATOM 662 C CA . PHE A 1 80 ? -7.873 18.468 -1.686 1.00 70.94 80 PHE A CA 1
ATOM 663 C C . PHE A 1 80 ? -6.719 19.433 -1.343 1.00 70.94 80 PHE A C 1
ATOM 665 O O . PHE A 1 80 ? -5.587 18.990 -1.151 1.00 70.94 80 PHE A O 1
ATOM 672 N N . TYR A 1 81 ? -6.979 20.740 -1.230 1.00 70.44 81 TYR A N 1
ATOM 673 C CA . TYR A 1 81 ? -5.937 21.752 -1.021 1.00 70.44 81 TYR A CA 1
ATOM 674 C C . TYR A 1 81 ? -5.516 21.885 0.443 1.00 70.44 81 TYR A C 1
ATOM 676 O O . TYR A 1 81 ? -4.389 22.289 0.720 1.00 70.44 81 TYR A O 1
ATOM 684 N N . THR A 1 82 ? -6.386 21.511 1.382 1.00 71.75 82 THR A N 1
ATOM 685 C CA . THR A 1 82 ? -6.064 21.524 2.823 1.00 71.75 82 THR A CA 1
ATOM 686 C C . THR A 1 82 ? -5.034 20.471 3.226 1.00 71.75 82 THR A C 1
ATOM 688 O O . THR A 1 82 ? -4.435 20.578 4.294 1.00 71.75 82 THR A O 1
ATOM 691 N N . GLY A 1 83 ? -4.818 19.450 2.391 1.00 75.44 83 GLY A N 1
ATOM 692 C CA . GLY A 1 83 ? -3.852 18.380 2.640 1.00 75.44 83 GLY A CA 1
ATOM 693 C C . GLY A 1 83 ? -4.246 17.399 3.749 1.00 75.44 83 GLY A C 1
ATOM 694 O O . GLY A 1 83 ? -3.514 16.431 3.965 1.00 75.44 83 GLY A O 1
ATOM 695 N N . TYR A 1 84 ? -5.377 17.610 4.437 1.00 84.00 84 TYR A N 1
ATOM 696 C CA . TYR A 1 84 ? -5.882 16.689 5.451 1.00 84.00 84 TYR A CA 1
ATOM 697 C C . TYR A 1 84 ? -7.412 16.677 5.562 1.00 84.00 84 TYR A C 1
ATOM 699 O O . TYR A 1 84 ? -8.091 17.668 5.313 1.00 84.00 84 TYR A O 1
ATOM 707 N N . GLN A 1 85 ? -7.972 15.555 6.016 1.00 88.38 85 GLN A N 1
ATOM 708 C CA . GLN A 1 85 ? -9.394 15.429 6.339 1.00 88.38 85 GLN A CA 1
ATOM 709 C C . GLN A 1 85 ? -9.597 14.546 7.570 1.00 88.38 85 GLN A C 1
ATOM 711 O O . GLN A 1 85 ? -8.999 13.475 7.696 1.00 88.38 85 GLN A O 1
ATOM 716 N N . ARG A 1 86 ? -10.485 14.968 8.476 1.00 89.69 86 ARG A N 1
ATOM 717 C CA . ARG A 1 86 ? -10.944 14.129 9.587 1.00 89.69 86 ARG A CA 1
ATOM 718 C C . ARG A 1 86 ? -12.046 13.190 9.106 1.00 89.69 86 ARG A C 1
ATOM 720 O O . ARG A 1 86 ? -13.056 13.646 8.579 1.00 89.69 86 ARG A O 1
ATOM 727 N N . ILE A 1 87 ? -11.865 11.893 9.330 1.00 89.06 87 ILE A N 1
ATOM 728 C CA . ILE A 1 87 ? -12.867 10.860 9.074 1.00 89.06 87 ILE A CA 1
ATOM 729 C C . ILE A 1 87 ? -13.401 10.358 10.407 1.00 89.06 87 ILE A C 1
ATOM 731 O O . ILE A 1 87 ? -12.644 9.867 11.248 1.00 89.06 87 ILE A O 1
ATOM 735 N N . GLU A 1 88 ? -14.710 10.475 10.589 1.00 91.31 88 GLU A N 1
ATOM 736 C CA . GLU A 1 88 ? -15.412 9.989 11.772 1.00 91.31 88 GLU A CA 1
ATOM 737 C C . GLU A 1 88 ? -16.077 8.645 11.490 1.00 91.31 88 GLU A C 1
ATOM 739 O O . GLU A 1 88 ? -16.593 8.388 10.399 1.00 91.31 88 GLU A O 1
ATOM 744 N N . PHE A 1 89 ? -16.060 7.764 12.484 1.00 88.38 89 PHE A N 1
ATOM 745 C CA . PHE A 1 89 ? -16.794 6.513 12.417 1.00 88.38 89 PHE A CA 1
ATOM 746 C C . PHE A 1 89 ? -18.261 6.755 12.767 1.00 88.38 89 PHE A C 1
ATOM 748 O O . PHE A 1 89 ? -18.567 7.384 13.776 1.00 88.38 89 PHE A O 1
ATOM 755 N N . ASN A 1 90 ? -19.170 6.142 12.004 1.00 86.69 90 ASN A N 1
ATOM 756 C CA . ASN A 1 90 ? -20.608 6.160 12.309 1.00 86.69 90 ASN A CA 1
ATOM 757 C C . ASN A 1 90 ? -20.924 5.609 13.712 1.00 86.69 90 ASN A C 1
ATOM 759 O O . ASN A 1 90 ? -21.942 5.944 14.310 1.00 86.69 90 ASN A O 1
ATOM 763 N N . SER A 1 91 ? -20.060 4.736 14.231 1.00 86.25 91 SER A N 1
ATOM 764 C CA . SER A 1 91 ? -20.163 4.162 15.566 1.00 86.25 91 SER A CA 1
ATOM 765 C C . SER A 1 91 ? -18.783 4.002 16.183 1.00 86.25 91 SER A C 1
ATOM 767 O O . SER A 1 91 ? -17.841 3.597 15.499 1.00 86.25 91 SER A O 1
ATOM 769 N N . LYS A 1 92 ? -18.690 4.233 17.494 1.00 90.50 92 LYS A N 1
ATOM 770 C CA . LYS A 1 92 ? -17.459 4.041 18.261 1.00 90.50 92 LYS A CA 1
ATOM 771 C C . LYS A 1 92 ? -16.931 2.604 18.122 1.00 90.50 92 LYS A C 1
ATOM 773 O O . LYS A 1 92 ? -17.671 1.642 18.333 1.00 90.50 92 LYS A O 1
ATOM 778 N N . LEU A 1 93 ? -15.638 2.461 17.839 1.00 88.94 93 LEU A N 1
ATOM 779 C CA . LEU A 1 93 ? -14.948 1.171 17.827 1.00 88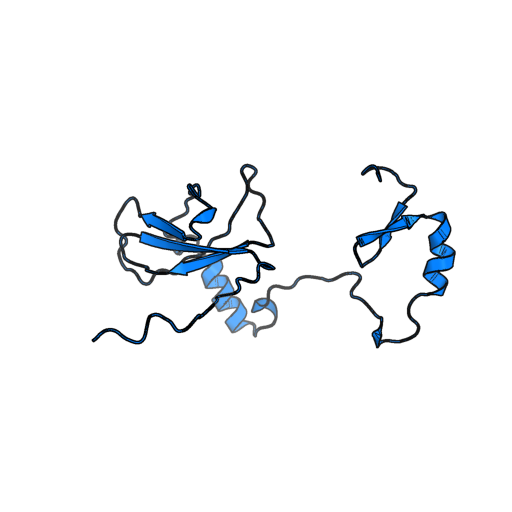.94 93 LEU A CA 1
ATOM 780 C C . LEU A 1 93 ? -14.569 0.715 19.246 1.00 88.94 93 LEU A C 1
ATOM 782 O O . LEU A 1 93 ? -14.491 1.501 20.188 1.00 88.94 93 LEU A O 1
ATOM 786 N N . LYS A 1 94 ? -14.283 -0.580 19.413 1.00 90.31 94 LYS A N 1
ATOM 787 C CA . LYS A 1 94 ? -13.913 -1.148 20.726 1.00 90.31 94 LYS A CA 1
ATOM 788 C C . LYS A 1 94 ? -12.531 -0.702 21.224 1.00 90.31 94 LYS A C 1
ATOM 790 O O . LYS A 1 94 ? -12.243 -0.842 22.407 1.00 90.31 94 LYS A O 1
ATOM 795 N N . SER A 1 95 ? -11.674 -0.223 20.329 1.00 86.69 95 SER A N 1
ATOM 796 C CA . SER A 1 95 ? -10.290 0.170 20.596 1.00 86.69 95 SER A CA 1
ATOM 797 C C . SER A 1 95 ? -9.810 1.139 19.512 1.00 86.69 95 SER A C 1
ATOM 799 O O . SER A 1 95 ? -10.363 1.163 18.416 1.00 86.69 95 SER A O 1
ATOM 801 N N . SER A 1 96 ? -8.776 1.921 19.802 1.00 84.81 96 SER A N 1
ATOM 802 C CA . SER A 1 96 ? -8.040 2.756 18.843 1.00 84.81 96 SER A CA 1
ATOM 803 C C . SER A 1 96 ? -6.851 2.032 18.192 1.00 84.81 96 SER A C 1
ATOM 805 O O . SER A 1 96 ? -6.256 2.550 17.248 1.00 84.81 96 SER A O 1
ATOM 807 N N . ASN A 1 97 ? -6.533 0.806 18.628 1.00 85.56 97 ASN A N 1
ATOM 808 C CA . ASN A 1 97 ? -5.373 0.033 18.160 1.00 85.56 97 ASN A CA 1
ATOM 809 C C . ASN A 1 97 ? -5.580 -0.671 16.808 1.00 85.56 97 ASN A C 1
ATOM 811 O O . ASN A 1 97 ? -4.786 -1.530 16.427 1.00 85.56 97 ASN A O 1
ATOM 815 N N . TYR A 1 98 ? -6.643 -0.345 16.075 1.00 84.75 98 TYR A N 1
ATOM 816 C CA . TYR A 1 98 ? -6.858 -0.913 14.750 1.00 84.75 98 TYR A CA 1
ATOM 817 C C . TYR A 1 98 ? -5.868 -0.335 13.732 1.00 84.75 98 TYR A C 1
ATOM 819 O O . TYR A 1 98 ? -5.505 0.850 13.751 1.00 84.75 98 TYR A O 1
ATOM 827 N N . GLN A 1 99 ? -5.434 -1.200 12.818 1.00 86.62 99 GLN A N 1
ATOM 828 C CA . GLN A 1 99 ? -4.633 -0.798 11.675 1.00 86.62 99 GLN A CA 1
ATOM 829 C C . GLN A 1 99 ? -5.557 -0.276 10.574 1.00 86.62 99 GLN A C 1
ATOM 831 O O . GLN A 1 99 ? -6.598 -0.869 10.297 1.00 86.62 99 GLN A O 1
ATOM 836 N N . ILE A 1 100 ? -5.173 0.842 9.962 1.00 85.56 100 ILE A N 1
ATOM 837 C CA . ILE A 1 100 ? -5.944 1.495 8.905 1.00 85.56 100 ILE A CA 1
ATOM 838 C C . ILE A 1 100 ? -5.140 1.393 7.619 1.00 85.56 100 ILE A C 1
ATOM 840 O O . ILE A 1 100 ? -3.933 1.638 7.616 1.00 85.56 100 ILE A O 1
ATOM 844 N N . PHE A 1 101 ? -5.822 1.018 6.545 1.00 85.00 101 PHE A N 1
ATOM 845 C CA . PHE A 1 101 ? -5.272 0.944 5.202 1.00 85.00 101 PHE A CA 1
ATOM 846 C C . PHE A 1 101 ? -6.227 1.653 4.251 1.00 85.00 101 PHE A C 1
ATOM 848 O O . PHE A 1 101 ? -7.444 1.584 4.420 1.00 85.00 101 PHE A O 1
ATOM 855 N N . GLY A 1 102 ? -5.682 2.304 3.231 1.00 86.31 102 GLY A N 1
ATOM 856 C CA . GLY A 1 102 ? -6.489 2.951 2.210 1.00 86.31 102 GLY A CA 1
ATOM 857 C C . GLY A 1 102 ? -5.643 3.470 1.062 1.00 86.31 102 GLY A C 1
ATOM 858 O O . GLY A 1 102 ? -4.415 3.408 1.090 1.00 86.31 102 GLY A O 1
ATOM 859 N N . LYS A 1 103 ? -6.339 3.948 0.038 1.00 86.62 103 LYS A N 1
ATOM 860 C CA . LYS A 1 103 ? -5.777 4.543 -1.172 1.00 86.62 103 LYS A CA 1
ATOM 861 C C . LYS A 1 103 ? -6.741 5.602 -1.697 1.00 86.62 103 LYS A C 1
ATOM 863 O O . LYS A 1 103 ? -7.936 5.525 -1.411 1.00 86.62 103 LYS A O 1
ATOM 868 N N . VAL A 1 104 ? -6.233 6.543 -2.486 1.00 86.69 104 VAL A N 1
ATOM 869 C CA . VAL A 1 104 ? -7.073 7.497 -3.221 1.00 86.69 104 VAL A CA 1
ATOM 870 C C . VAL A 1 104 ? -7.453 6.881 -4.560 1.00 86.69 104 VAL A C 1
ATOM 872 O O . VAL A 1 104 ? -6.613 6.288 -5.244 1.00 86.69 104 VAL A O 1
ATOM 875 N N . VAL A 1 105 ? -8.725 7.011 -4.919 1.00 87.38 105 VAL A N 1
ATOM 876 C CA . VAL A 1 105 ? -9.261 6.573 -6.208 1.00 87.38 105 VAL A CA 1
ATOM 877 C C . VAL A 1 105 ? -10.044 7.702 -6.864 1.00 87.38 105 VAL A C 1
ATOM 879 O O . VAL A 1 105 ? -10.524 8.598 -6.169 1.00 87.38 105 VAL A O 1
ATOM 882 N N . ASP A 1 106 ? -10.153 7.669 -8.188 1.00 84.94 106 ASP A N 1
ATOM 883 C CA . ASP A 1 106 ? -11.041 8.557 -8.936 1.00 84.94 106 ASP A CA 1
ATOM 884 C C . ASP A 1 106 ? -12.511 8.097 -8.856 1.00 84.94 106 ASP A C 1
ATOM 886 O O . ASP A 1 106 ? -12.851 7.117 -8.183 1.00 84.94 106 ASP A O 1
ATOM 890 N N . ALA A 1 107 ? -13.397 8.824 -9.542 1.00 84.31 107 ALA A N 1
ATOM 891 C CA . ALA A 1 107 ? -14.823 8.507 -9.596 1.00 84.31 107 ALA A CA 1
ATOM 892 C C . ALA A 1 107 ? -15.119 7.135 -10.236 1.00 84.31 107 ALA A C 1
ATOM 894 O O . ALA A 1 107 ? -16.138 6.525 -9.913 1.00 84.31 107 ALA A O 1
ATOM 895 N N . ASP A 1 108 ? -14.218 6.638 -11.087 1.00 87.12 108 ASP A N 1
ATOM 896 C CA . ASP A 1 108 ? -14.311 5.335 -11.750 1.00 87.12 108 ASP A CA 1
ATOM 897 C C . ASP A 1 108 ? -13.637 4.213 -10.929 1.00 87.12 108 ASP A C 1
ATOM 899 O O . ASP A 1 108 ? -13.631 3.045 -11.327 1.00 87.12 108 ASP A O 1
ATOM 903 N N . GLY A 1 109 ? -13.080 4.540 -9.756 1.00 81.19 109 GLY A N 1
ATOM 904 C CA . GLY A 1 109 ? -12.403 3.606 -8.859 1.00 81.19 109 GLY A CA 1
ATOM 905 C C . GLY A 1 109 ? -10.954 3.289 -9.247 1.00 81.19 109 GLY A C 1
ATOM 906 O O . GLY A 1 109 ? -10.338 2.404 -8.632 1.00 81.19 109 GLY A O 1
ATOM 907 N N . GLN A 1 110 ? -10.383 3.986 -10.232 1.00 86.38 110 GLN A N 1
ATOM 908 C CA . GLN A 1 110 ? -8.977 3.829 -10.587 1.00 86.38 110 GLN A CA 1
ATOM 909 C C . GLN A 1 110 ? -8.083 4.473 -9.533 1.00 86.38 110 GLN A C 1
ATOM 911 O O . GLN A 1 110 ? -8.361 5.549 -9.016 1.00 86.38 110 GLN A O 1
ATOM 916 N N . SER A 1 111 ? -6.999 3.785 -9.184 1.00 83.06 111 SER A N 1
ATOM 917 C CA . SER A 1 111 ? -6.058 4.261 -8.171 1.00 83.06 111 SER A CA 1
ATOM 918 C C . SER A 1 111 ? -5.125 5.313 -8.748 1.00 83.06 111 SER A C 1
ATOM 920 O O . SER A 1 111 ? -4.512 5.077 -9.788 1.00 83.06 111 SER A O 1
ATOM 922 N N . PHE A 1 112 ? -4.904 6.392 -8.003 1.00 81.06 112 PHE A N 1
ATOM 923 C CA . PHE A 1 112 ? -3.773 7.283 -8.253 1.00 81.06 112 PHE A CA 1
ATOM 924 C C . PHE A 1 112 ? -2.472 6.585 -7.834 1.00 81.06 112 PHE A C 1
ATOM 926 O O . PHE A 1 112 ? -2.433 5.913 -6.800 1.00 81.06 112 PHE A O 1
ATOM 933 N N . THR A 1 113 ? -1.418 6.695 -8.648 1.00 82.31 113 THR A N 1
ATOM 934 C CA . THR A 1 113 ? -0.100 6.085 -8.370 1.00 82.31 113 THR A CA 1
ATOM 935 C C . THR A 1 113 ? 0.893 7.062 -7.746 1.00 82.31 113 THR A C 1
ATOM 937 O O . THR A 1 113 ? 1.904 6.644 -7.190 1.00 82.31 113 THR A O 1
ATOM 940 N N . ASP A 1 114 ? 0.624 8.357 -7.871 1.00 83.00 114 ASP A N 1
ATOM 941 C CA . ASP A 1 114 ? 1.445 9.473 -7.406 1.00 83.00 114 ASP A CA 1
ATOM 942 C C . ASP A 1 114 ? 0.944 10.077 -6.086 1.00 83.00 114 ASP A C 1
ATOM 944 O O . ASP A 1 114 ? 1.612 10.940 -5.527 1.00 83.00 114 ASP A O 1
ATOM 948 N N . ILE A 1 115 ? -0.193 9.614 -5.559 1.00 83.06 115 ILE A N 1
ATOM 949 C CA . ILE A 1 115 ? -0.757 10.090 -4.294 1.00 83.06 115 ILE A CA 1
ATOM 950 C C . ILE A 1 115 ? -0.638 9.000 -3.233 1.00 83.06 115 ILE A C 1
ATOM 952 O O . ILE A 1 115 ? -1.201 7.911 -3.362 1.00 83.06 115 ILE A O 1
ATOM 956 N N . TYR A 1 116 ? 0.055 9.330 -2.149 1.00 84.06 116 TYR A N 1
ATOM 957 C CA . TYR A 1 116 ? 0.172 8.491 -0.963 1.00 84.06 116 TYR A CA 1
ATOM 958 C C . TYR A 1 116 ? -0.702 9.049 0.149 1.00 84.06 116 TYR A C 1
ATOM 960 O O . TYR A 1 116 ? -0.801 10.263 0.307 1.00 84.06 116 TYR A O 1
ATOM 968 N N . VAL A 1 117 ? -1.321 8.164 0.929 1.00 86.62 117 VAL A N 1
ATOM 969 C CA . VAL A 1 117 ? -2.109 8.550 2.103 1.00 86.62 117 VAL A CA 1
ATOM 970 C C . VAL A 1 117 ? -1.423 8.113 3.380 1.00 86.62 117 VAL A C 1
ATOM 972 O O . VAL A 1 117 ? -0.925 6.992 3.485 1.00 86.62 117 VAL A O 1
ATOM 975 N N . GLU A 1 118 ? -1.441 9.001 4.362 1.00 89.50 118 GLU A N 1
ATOM 976 C CA . GLU A 1 118 ? -0.984 8.736 5.715 1.00 89.50 118 GLU A CA 1
ATOM 977 C C . GLU A 1 118 ? -2.150 8.890 6.692 1.00 89.50 118 GLU A C 1
ATOM 979 O O . GLU A 1 118 ? -2.974 9.798 6.574 1.00 89.50 118 GLU A O 1
ATOM 984 N N . PHE A 1 119 ? -2.221 7.987 7.668 1.00 90.00 119 PHE A N 1
ATOM 985 C CA . PHE A 1 119 ? -3.278 7.960 8.673 1.00 90.00 119 PHE A CA 1
ATOM 986 C C . PHE A 1 119 ? -2.712 8.362 10.031 1.00 90.00 119 PHE A C 1
ATOM 988 O O . PHE A 1 119 ? -1.806 7.710 10.551 1.00 90.00 119 PHE A O 1
ATOM 995 N N . SER A 1 120 ? -3.285 9.397 10.637 1.00 89.38 120 SER A N 1
ATOM 996 C CA . SER A 1 120 ? -2.830 9.959 11.911 1.00 89.38 120 SER A CA 1
ATOM 997 C C . SER A 1 120 ? -3.997 10.218 12.869 1.00 89.38 120 SER A C 1
ATOM 999 O O . SER A 1 120 ? -5.163 9.982 12.539 1.00 89.38 120 SER A O 1
ATOM 1001 N N . LEU A 1 121 ? -3.684 10.655 14.096 1.00 90.06 121 LEU A N 1
ATOM 1002 C CA . LEU A 1 121 ? -4.666 11.067 15.114 1.00 90.06 121 LEU A CA 1
ATOM 1003 C C . LEU A 1 121 ? -5.791 10.034 15.342 1.00 90.06 121 LEU A C 1
ATOM 1005 O O . LEU A 1 121 ? -6.971 10.379 15.444 1.00 90.06 121 LEU A O 1
ATOM 1009 N N . LYS A 1 122 ? -5.432 8.747 15.375 1.00 92.75 122 LYS A N 1
ATOM 1010 C CA . LYS A 1 122 ? -6.385 7.638 15.511 1.00 92.75 122 LYS A CA 1
ATOM 1011 C C . LYS A 1 122 ? -7.015 7.614 16.906 1.00 92.75 122 LYS A C 1
ATOM 1013 O O . LYS A 1 122 ? -6.314 7.710 17.908 1.00 92.75 122 LYS A O 1
ATOM 1018 N N . SER A 1 123 ? -8.331 7.430 16.958 1.00 92.88 123 SER A N 1
ATOM 1019 C CA . SER A 1 123 ? -9.104 7.184 18.178 1.00 92.88 123 SER A CA 1
ATOM 1020 C C . SER A 1 123 ? -10.241 6.195 17.909 1.00 92.88 123 SER A C 1
ATOM 1022 O O . SER A 1 123 ? -10.478 5.792 16.771 1.00 92.88 123 SER A O 1
ATOM 1024 N N . GLU A 1 124 ? -10.993 5.820 18.944 1.00 93.25 124 GLU A N 1
ATOM 1025 C CA . GLU A 1 124 ? -12.180 4.965 18.808 1.00 93.25 124 GLU A CA 1
ATOM 1026 C C . GLU A 1 124 ? -13.308 5.630 17.999 1.00 93.25 124 GLU A C 1
ATOM 1028 O O . GLU A 1 124 ? -14.283 4.961 17.661 1.00 93.25 124 GLU A O 1
ATOM 1033 N N . TYR A 1 125 ? -13.195 6.929 17.707 1.00 93.81 125 TYR A N 1
ATOM 1034 C CA . TYR A 1 125 ? -14.203 7.729 17.007 1.00 93.81 125 TYR A CA 1
ATOM 1035 C C . TYR A 1 125 ? -13.810 8.087 15.575 1.00 93.81 125 TYR A C 1
ATOM 1037 O O . TYR A 1 125 ? -14.647 8.578 14.826 1.00 93.81 125 TYR A O 1
ATOM 1045 N N . GLY A 1 126 ? -12.556 7.870 15.179 1.00 92.12 126 GLY A N 1
ATOM 1046 C CA . GLY A 1 126 ? -12.117 8.204 13.832 1.00 92.12 126 GLY A CA 1
ATOM 1047 C C . GLY A 1 126 ? -10.614 8.378 13.709 1.00 92.12 126 GLY A C 1
ATOM 1048 O O . GLY A 1 126 ? -9.843 8.079 14.622 1.00 92.12 126 GLY A O 1
ATOM 1049 N N . PHE A 1 127 ? -10.198 8.915 12.573 1.00 92.69 127 PHE A N 1
ATOM 1050 C CA . PHE A 1 127 ? -8.801 9.157 12.235 1.00 92.69 127 PHE A CA 1
ATOM 1051 C C . PHE A 1 127 ? -8.689 10.353 11.291 1.00 92.69 127 PHE A C 1
ATOM 1053 O O . PHE A 1 127 ? -9.669 10.769 10.678 1.00 92.69 127 PHE A O 1
ATOM 1060 N N . SER A 1 128 ? -7.495 10.918 11.181 1.00 90.88 128 SER A N 1
ATOM 1061 C CA . SER A 1 128 ? -7.190 11.928 10.172 1.00 90.88 128 SER A CA 1
ATOM 1062 C C . SER A 1 128 ? -6.452 11.275 9.012 1.00 90.88 128 SER A C 1
ATOM 1064 O O . SER A 1 128 ? -5.598 10.412 9.225 1.00 90.88 128 SER A O 1
ATOM 1066 N N . VAL A 1 129 ? -6.804 11.668 7.794 1.00 90.56 129 VAL A N 1
ATOM 1067 C CA . VAL A 1 129 ? -6.114 11.279 6.567 1.00 90.56 129 VAL A CA 1
ATOM 1068 C C . VAL A 1 129 ? -5.350 12.484 6.051 1.00 90.56 129 VAL A C 1
ATOM 1070 O O . VAL A 1 129 ? -5.926 13.562 5.953 1.00 90.56 129 VAL A O 1
ATOM 1073 N N . ASN A 1 130 ? -4.077 12.292 5.731 1.00 89.25 130 ASN A N 1
ATOM 1074 C CA . ASN A 1 130 ? -3.252 13.251 5.007 1.00 89.25 130 ASN A CA 1
ATOM 1075 C C . ASN A 1 130 ? -2.923 12.644 3.644 1.00 89.25 130 ASN A C 1
ATOM 1077 O O . ASN A 1 130 ? -2.753 11.425 3.552 1.00 89.25 130 ASN A O 1
ATOM 1081 N N . TRP A 1 131 ? -2.804 13.457 2.599 1.00 86.50 131 TRP A N 1
ATOM 1082 C CA . TRP A 1 131 ? -2.347 12.986 1.290 1.00 86.50 131 TRP A CA 1
ATOM 1083 C C . TRP A 1 131 ? -1.127 13.766 0.822 1.00 86.50 131 TRP A C 1
ATOM 1085 O O . TRP A 1 131 ? -1.047 14.986 0.942 1.00 86.50 131 TRP A O 1
ATOM 1095 N N . ILE A 1 132 ? -0.168 13.031 0.273 1.00 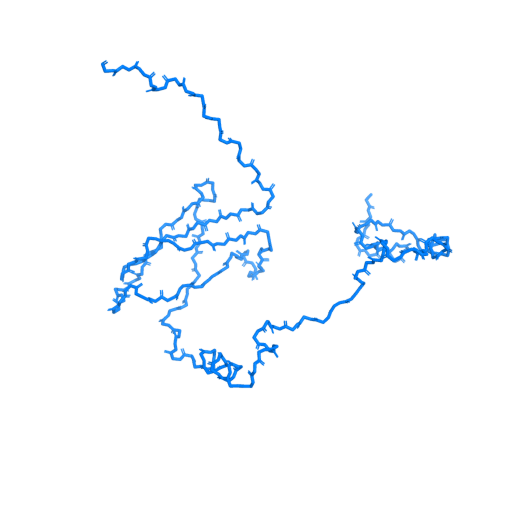79.62 132 ILE A N 1
ATOM 1096 C CA . ILE A 1 132 ? 1.101 13.554 -0.212 1.00 79.62 132 ILE A CA 1
ATOM 1097 C C . ILE A 1 132 ? 1.198 13.195 -1.686 1.00 79.62 132 ILE A C 1
ATOM 1099 O O . ILE A 1 132 ? 1.184 12.015 -2.046 1.00 79.62 132 ILE A O 1
ATOM 1103 N N . GLN A 1 133 ? 1.310 14.213 -2.534 1.00 76.31 133 GLN A N 1
ATOM 1104 C CA . GLN A 1 133 ? 1.596 14.016 -3.946 1.00 76.31 133 GLN A CA 1
ATOM 1105 C C . GLN A 1 133 ? 3.109 13.891 -4.146 1.00 76.31 133 GLN A C 1
ATOM 1107 O O . GLN A 1 133 ? 3.880 14.798 -3.820 1.00 76.31 133 GLN A O 1
ATOM 1112 N N . ALA A 1 134 ? 3.549 12.750 -4.665 1.00 67.44 134 ALA A N 1
ATOM 1113 C CA . ALA A 1 134 ? 4.945 12.510 -4.979 1.00 67.44 134 ALA A CA 1
ATOM 1114 C C . ALA A 1 134 ? 5.397 13.421 -6.126 1.00 67.44 134 ALA A C 1
ATOM 1116 O O . ALA A 1 134 ? 4.787 13.446 -7.190 1.00 67.44 134 ALA A O 1
ATOM 1117 N N . GLY A 1 135 ? 6.487 14.157 -5.899 1.00 59.78 135 GLY A N 1
ATOM 1118 C CA . GLY A 1 135 ? 7.045 15.106 -6.868 1.00 59.78 135 GLY A CA 1
ATOM 1119 C C . GLY A 1 135 ? 6.742 16.580 -6.583 1.00 59.78 135 GLY A C 1
ATOM 1120 O O . GLY A 1 135 ? 7.228 17.432 -7.320 1.00 59.78 135 GLY A O 1
ATOM 1121 N N . VAL A 1 136 ? 6.011 16.904 -5.509 1.00 52.19 136 VAL A N 1
ATOM 1122 C CA . VAL A 1 136 ? 5.842 18.291 -5.043 1.00 52.19 136 VAL A CA 1
ATOM 1123 C C . VAL A 1 136 ? 6.876 18.595 -3.953 1.00 52.19 136 VAL A C 1
ATOM 1125 O O . VAL A 1 136 ? 6.826 18.036 -2.859 1.00 52.19 136 VAL A O 1
ATOM 1128 N N . THR A 1 137 ? 7.837 19.474 -4.250 1.00 44.09 137 THR A N 1
ATOM 1129 C CA . THR A 1 137 ? 8.769 20.031 -3.257 1.00 44.09 137 THR A CA 1
ATOM 1130 C C . THR A 1 137 ? 8.152 21.286 -2.653 1.00 44.09 137 THR A C 1
ATOM 1132 O O . THR A 1 137 ? 8.046 22.310 -3.324 1.00 44.09 137 THR A O 1
ATOM 1135 N N . TYR A 1 138 ? 7.755 21.223 -1.385 1.00 48.81 138 TYR A N 1
ATOM 1136 C CA . TYR A 1 138 ? 7.393 22.419 -0.629 1.00 48.81 138 TYR A CA 1
ATOM 1137 C C . TYR A 1 138 ? 8.674 23.072 -0.106 1.00 48.81 138 TYR A C 1
ATOM 1139 O O . TYR A 1 138 ? 9.387 22.485 0.708 1.00 48.81 138 TYR A O 1
ATOM 1147 N N . TYR A 1 139 ? 8.979 24.279 -0.579 1.00 41.03 139 TYR A N 1
ATOM 1148 C CA . TYR A 1 139 ? 9.973 25.132 0.064 1.00 41.03 139 TYR A CA 1
ATOM 1149 C C . TYR A 1 139 ? 9.315 25.754 1.299 1.00 41.03 139 TYR A C 1
ATOM 1151 O O . TYR A 1 139 ? 8.431 26.597 1.167 1.00 41.03 139 TYR A O 1
ATOM 1159 N N . MET A 1 140 ? 9.704 25.309 2.495 1.00 35.72 140 MET A N 1
ATOM 1160 C CA . MET A 1 140 ? 9.446 26.069 3.718 1.00 35.72 140 MET A CA 1
ATOM 1161 C C . MET A 1 140 ? 10.507 27.164 3.813 1.00 35.72 140 MET A C 1
ATOM 1163 O O . MET A 1 140 ? 11.687 26.862 3.984 1.00 35.72 140 MET A O 1
ATOM 1167 N N . ASP A 1 141 ? 10.086 28.417 3.659 1.00 36.88 141 ASP A N 1
ATOM 1168 C CA . ASP A 1 141 ? 10.910 29.577 3.986 1.00 36.88 141 ASP A CA 1
ATOM 1169 C C . ASP A 1 141 ? 10.804 29.822 5.495 1.00 36.88 141 ASP A C 1
ATOM 1171 O O . ASP A 1 141 ? 9.749 30.207 6.002 1.00 36.88 141 ASP A O 1
ATOM 1175 N N . PHE A 1 142 ? 11.879 29.530 6.223 1.00 38.09 142 PHE A N 1
ATOM 1176 C CA . PHE A 1 142 ? 12.036 29.963 7.607 1.00 38.09 142 PHE A CA 1
ATOM 1177 C C . PHE A 1 142 ? 12.775 31.300 7.588 1.00 38.09 142 PHE A C 1
ATOM 1179 O O . PHE A 1 142 ? 13.976 31.361 7.850 1.00 38.09 142 PHE A O 1
ATOM 1186 N N . SER A 1 143 ? 12.074 32.382 7.253 1.00 39.69 143 SER A N 1
ATOM 1187 C CA . SER A 1 143 ? 12.596 33.713 7.537 1.00 39.69 143 SER A CA 1
ATOM 1188 C C . SER A 1 143 ? 12.426 33.980 9.036 1.00 39.69 143 SER A C 1
ATOM 1190 O O . SER A 1 143 ? 11.318 34.236 9.506 1.00 39.69 143 SER A O 1
ATOM 1192 N N . ASP A 1 144 ? 13.531 33.884 9.778 1.00 44.47 144 ASP A N 1
ATOM 1193 C CA . ASP A 1 144 ? 13.685 34.294 11.180 1.00 44.47 144 ASP A CA 1
ATOM 1194 C C . ASP A 1 144 ? 13.327 35.784 11.366 1.00 44.47 144 ASP A C 1
ATOM 1196 O O . ASP A 1 144 ? 14.199 36.655 11.368 1.00 44.47 144 ASP A O 1
ATOM 1200 N N . SER A 1 145 ? 12.042 36.109 11.530 1.00 42.00 145 SER A N 1
ATOM 1201 C CA . SER A 1 145 ? 11.627 37.440 12.004 1.00 42.00 145 SER A CA 1
ATOM 1202 C C . SER A 1 145 ? 10.641 37.437 13.171 1.00 42.00 145 SER A C 1
ATOM 1204 O O . SER A 1 145 ? 10.353 38.509 13.691 1.00 42.00 145 SER A O 1
ATOM 1206 N N . ASP A 1 146 ? 10.188 36.273 13.646 1.00 40.47 146 ASP A N 1
ATOM 1207 C CA . ASP A 1 146 ? 9.295 36.192 14.817 1.00 40.47 146 ASP A CA 1
ATOM 1208 C C . ASP A 1 146 ? 10.039 35.938 16.142 1.00 40.47 146 ASP A C 1
ATOM 1210 O O . ASP A 1 146 ? 9.425 35.826 17.202 1.00 40.47 146 ASP A O 1
ATOM 1214 N N . ILE A 1 147 ? 11.377 35.928 16.122 1.00 44.59 147 ILE A N 1
ATOM 1215 C CA . ILE A 1 147 ? 12.194 36.010 17.337 1.00 44.59 147 ILE A CA 1
ATOM 1216 C C . ILE A 1 147 ? 12.611 37.467 17.517 1.00 44.59 147 ILE A C 1
ATOM 1218 O O . ILE A 1 147 ? 13.648 37.877 17.005 1.00 44.59 147 ILE A O 1
ATOM 1222 N N . LEU A 1 148 ? 11.765 38.242 18.199 1.00 38.62 148 LEU A N 1
ATOM 1223 C CA . LEU A 1 148 ? 12.095 39.313 19.155 1.00 38.62 148 LEU A CA 1
ATOM 1224 C C . LEU A 1 148 ? 10.861 40.205 19.339 1.00 38.62 148 LEU A C 1
ATOM 1226 O O . LEU A 1 148 ? 10.688 41.188 18.626 1.00 38.62 148 LEU A O 1
ATOM 1230 N N . ASN A 1 149 ? 10.015 39.847 20.305 1.00 38.28 149 ASN A N 1
ATOM 1231 C CA . ASN A 1 149 ? 9.255 40.786 21.134 1.00 38.28 149 ASN A CA 1
ATOM 1232 C C . ASN A 1 149 ? 8.758 40.036 22.382 1.00 38.28 149 ASN A C 1
ATOM 1234 O O . ASN A 1 149 ? 7.596 39.646 22.465 1.00 38.28 149 ASN A O 1
ATOM 1238 N 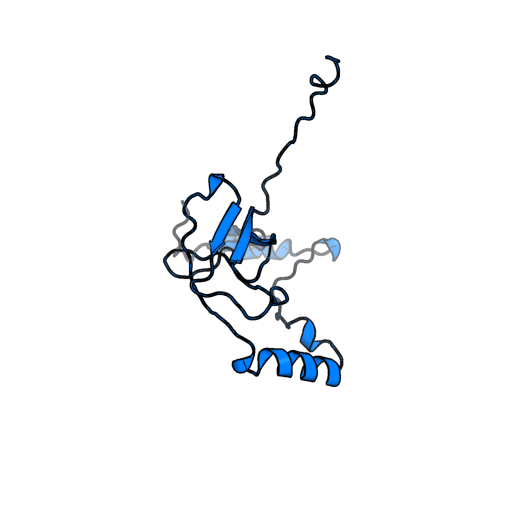N . GLU A 1 150 ? 9.667 39.845 23.337 1.00 35.78 150 GLU A N 1
ATOM 1239 C CA . GLU A 1 150 ? 9.357 39.854 24.773 1.00 35.78 150 GLU A CA 1
ATOM 1240 C C . GLU A 1 150 ? 10.258 40.886 25.455 1.00 35.78 150 GLU A C 1
ATOM 1242 O O . GLU A 1 150 ? 11.459 40.942 25.094 1.00 35.78 150 GLU A O 1
#

Sequence (150 aa):
EIRPHDSSYLLTMDGGPIEIIQIPKWLKFVPLFESEWRVIKRVVTPLYKILDINQQQEIEKLFSKQDHILMTNTTTILDFYTGYQRIEFNSKLKSSNYQIFGKVVDADGQSFTDIYVEFSLKSEYGFSVNWIQAGVTYYMDFSDSDILNE